Protein AF-A0A351KFX0-F1 (afdb_monomer_lite)

Sequence (46 aa):
SAATTCHWKNHMINIIDTPGHVDFTVEVERSLRVLDGAVAVFCAKG

Foldseek 3Di:
DDWDWDDDPNDIDIDDDQDDDPVRPPSVVVVVVPDPDDDDDDDPDD

pLDDT: mean 77.94, std 11.74, range [55.72, 96.31]

Radius of gyration: 12.76 Å; chains: 1; bounding box: 34×17×32 Å

Secondary structure (DSSP, 8-state):
--EEEEEETTEEEEEEP---SS-HHHHHHHHHTT-S----------

Structure (mmCIF, N/CA/C/O backbone):
data_AF-A0A351KFX0-F1
#
_entry.id   AF-A0A351KFX0-F1
#
loop_
_atom_site.group_PDB
_atom_site.id
_atom_site.type_symbol
_atom_site.label_atom_id
_atom_site.label_alt_id
_atom_site.label_comp_id
_atom_site.label_asym_id
_atom_site.label_entity_id
_atom_site.label_seq_id
_atom_site.pdbx_PDB_ins_code
_atom_site.Cartn_x
_atom_site.Cartn_y
_atom_site.Cartn_z
_atom_site.occupancy
_atom_site.B_iso_or_equiv
_atom_site.auth_seq_id
_atom_site.auth_comp_id
_atom_site.auth_asym_id
_atom_site.auth_atom_id
_atom_site.pdbx_PDB_model_num
ATOM 1 N N . SER A 1 1 ? 8.992 10.286 6.748 1.00 56.31 1 SER A N 1
ATOM 2 C CA . SER A 1 1 ? 7.660 9.676 6.567 1.00 56.31 1 SER A CA 1
ATOM 3 C C . SER A 1 1 ? 6.560 10.653 6.932 1.00 56.31 1 SER A C 1
ATOM 5 O O . SER A 1 1 ? 6.581 11.183 8.039 1.00 56.31 1 SER A O 1
ATOM 7 N N . ALA A 1 2 ? 5.619 10.896 6.020 1.00 67.62 2 ALA A N 1
ATOM 8 C CA . ALA A 1 2 ? 4.372 11.600 6.309 1.00 67.62 2 ALA A CA 1
ATOM 9 C C . ALA A 1 2 ? 3.254 10.553 6.460 1.00 67.62 2 ALA A C 1
ATOM 11 O O . ALA A 1 2 ? 3.089 9.696 5.599 1.00 67.62 2 ALA A O 1
ATOM 12 N N . ALA A 1 3 ? 2.520 10.572 7.571 1.00 80.12 3 ALA A N 1
ATOM 13 C CA . ALA A 1 3 ? 1.348 9.720 7.757 1.00 80.12 3 ALA A CA 1
ATOM 14 C C . ALA A 1 3 ? 0.090 10.581 7.621 1.00 80.12 3 ALA A C 1
ATOM 16 O O . ALA A 1 3 ? 0.002 11.641 8.242 1.00 80.12 3 ALA A O 1
ATOM 17 N N . THR A 1 4 ? -0.870 10.133 6.813 1.00 88.56 4 THR A N 1
ATOM 18 C CA . THR A 1 4 ? -2.173 10.792 6.657 1.00 88.56 4 THR A CA 1
ATOM 19 C C . THR A 1 4 ? -3.262 9.882 7.201 1.00 88.56 4 THR A C 1
ATOM 21 O O . THR A 1 4 ? -3.404 8.747 6.748 1.00 88.56 4 THR A O 1
ATOM 24 N N . THR A 1 5 ? -4.051 10.379 8.149 1.00 93.00 5 THR A N 1
ATOM 25 C CA . THR A 1 5 ? -5.203 9.652 8.696 1.00 93.00 5 THR A CA 1
ATOM 26 C C . THR A 1 5 ? -6.491 10.147 8.048 1.00 93.00 5 THR A C 1
ATOM 28 O O . THR A 1 5 ? -6.719 11.354 7.946 1.00 93.00 5 THR A O 1
ATOM 31 N N . CYS A 1 6 ? -7.355 9.223 7.628 1.00 93.75 6 CYS A N 1
ATOM 32 C CA . CYS A 1 6 ? -8.691 9.533 7.123 1.00 93.75 6 CYS A CA 1
ATOM 33 C C . CYS A 1 6 ? -9.746 8.543 7.641 1.00 93.75 6 CYS A C 1
ATOM 35 O O . CYS A 1 6 ? -9.427 7.457 8.124 1.00 93.75 6 CYS A O 1
ATOM 37 N N . HIS A 1 7 ? -11.021 8.930 7.557 1.00 96.31 7 HIS A N 1
ATOM 38 C CA . HIS A 1 7 ? -12.149 8.104 7.986 1.00 96.31 7 HIS A CA 1
ATOM 39 C C . HIS A 1 7 ? -13.034 7.734 6.796 1.00 96.31 7 HIS A C 1
ATOM 41 O O . HIS A 1 7 ? -13.451 8.605 6.032 1.00 96.31 7 HIS A O 1
ATOM 47 N N . TRP A 1 8 ? -13.373 6.451 6.662 1.00 94.44 8 TRP A N 1
ATOM 48 C CA . TRP A 1 8 ? -14.303 5.968 5.640 1.00 94.44 8 TRP A CA 1
ATOM 49 C C . TRP A 1 8 ? -15.135 4.800 6.168 1.00 94.44 8 TRP A C 1
ATOM 51 O O . TRP A 1 8 ? -14.589 3.858 6.730 1.00 94.44 8 TRP A O 1
ATOM 61 N N . LYS A 1 9 ? -16.464 4.856 5.999 1.00 94.50 9 LYS A N 1
ATOM 62 C CA . LYS A 1 9 ? -17.412 3.812 6.451 1.00 94.50 9 LYS A CA 1
ATOM 63 C C . LYS A 1 9 ? -17.191 3.342 7.901 1.00 94.50 9 LYS A C 1
ATOM 65 O O . LYS A 1 9 ? -17.174 2.150 8.170 1.00 94.50 9 LYS A O 1
ATOM 70 N N . ASN A 1 10 ? -17.031 4.280 8.837 1.00 94.88 10 ASN A N 1
ATOM 71 C CA . ASN A 1 10 ? -16.747 3.988 10.252 1.00 94.88 10 ASN A CA 1
ATOM 72 C C . ASN A 1 10 ? -15.408 3.253 10.504 1.00 94.88 10 ASN A C 1
ATOM 74 O O . ASN A 1 10 ? -15.194 2.713 11.586 1.00 94.88 10 ASN A O 1
ATOM 78 N N . HIS A 1 11 ? -14.491 3.262 9.532 1.00 92.62 11 HIS A N 1
ATOM 79 C CA . HIS A 1 11 ? -13.117 2.787 9.675 1.00 92.62 11 HIS A CA 1
ATOM 80 C C . HIS A 1 11 ? -12.142 3.964 9.692 1.00 92.62 11 HIS A C 1
ATOM 82 O O . HIS A 1 11 ? -12.309 4.931 8.946 1.00 92.62 11 HIS A O 1
ATOM 88 N N . MET A 1 12 ? -11.117 3.868 10.539 1.00 95.19 12 MET A N 1
ATOM 89 C CA . MET A 1 12 ? -9.959 4.760 10.531 1.00 95.19 12 MET A CA 1
ATOM 90 C C . MET A 1 12 ? -8.878 4.138 9.648 1.00 95.19 12 MET A C 1
ATOM 92 O O . MET A 1 12 ? -8.489 2.991 9.862 1.00 95.19 12 MET A O 1
ATOM 96 N N . ILE A 1 13 ? -8.412 4.888 8.657 1.00 92.44 13 ILE A N 1
ATOM 97 C CA . ILE A 1 13 ? -7.423 4.451 7.676 1.00 92.44 13 ILE A CA 1
ATOM 98 C C . ILE A 1 13 ? -6.179 5.314 7.860 1.00 92.44 13 ILE A C 1
ATOM 100 O O . ILE A 1 13 ? -6.256 6.541 7.809 1.00 92.44 13 ILE A O 1
ATOM 104 N N . ASN A 1 14 ? -5.034 4.666 8.061 1.00 88.44 14 ASN A N 1
ATOM 105 C CA . ASN A 1 14 ? -3.735 5.321 8.147 1.00 88.44 14 ASN A CA 1
ATOM 106 C C . ASN A 1 14 ? -2.949 5.034 6.870 1.00 88.44 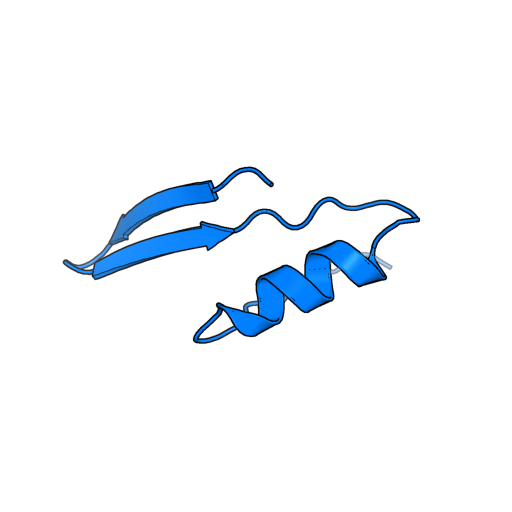14 ASN A C 1
ATOM 108 O O . ASN A 1 14 ? -2.648 3.881 6.568 1.00 88.44 14 ASN A O 1
ATOM 112 N N . ILE A 1 15 ? -2.624 6.084 6.126 1.00 85.25 15 ILE A N 1
ATOM 113 C CA . ILE A 1 15 ? -1.827 6.008 4.905 1.00 85.25 15 ILE A CA 1
ATOM 114 C C . ILE A 1 15 ? -0.406 6.424 5.266 1.00 85.25 15 ILE A C 1
ATOM 116 O O . ILE A 1 15 ? -0.180 7.556 5.695 1.00 85.25 15 ILE A O 1
ATOM 120 N N . ILE A 1 16 ? 0.540 5.502 5.108 1.00 81.44 16 ILE A N 1
ATOM 121 C CA . ILE A 1 16 ? 1.965 5.752 5.325 1.00 81.44 16 ILE A CA 1
ATOM 122 C C . ILE A 1 16 ? 2.585 6.099 3.974 1.00 81.44 16 ILE A C 1
ATOM 124 O O . ILE A 1 16 ? 2.593 5.268 3.069 1.00 81.44 16 ILE A O 1
ATOM 128 N N . ASP A 1 17 ? 3.089 7.322 3.840 1.00 73.75 17 ASP A N 1
ATOM 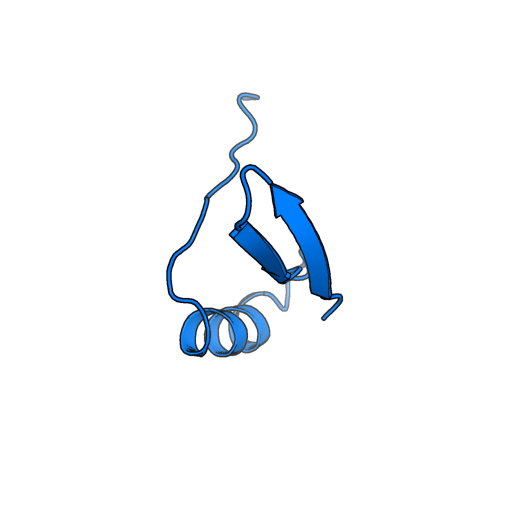129 C CA . ASP A 1 17 ? 3.837 7.739 2.660 1.00 73.75 17 ASP A CA 1
ATOM 130 C C . ASP A 1 17 ? 5.217 7.068 2.642 1.00 73.75 17 ASP A C 1
ATOM 132 O O . ASP A 1 17 ? 5.992 7.180 3.602 1.00 73.75 17 ASP A O 1
ATOM 136 N N . THR A 1 18 ? 5.521 6.373 1.549 1.00 69.31 18 THR A N 1
ATOM 137 C CA . THR A 1 18 ? 6.854 5.834 1.266 1.00 69.31 18 THR A CA 1
ATOM 138 C C . THR A 1 18 ? 7.538 6.776 0.274 1.00 69.31 18 THR A C 1
ATOM 140 O O . THR A 1 18 ? 7.073 6.857 -0.867 1.00 69.31 18 THR A O 1
ATOM 143 N N . PRO A 1 19 ? 8.617 7.489 0.653 1.00 66.06 19 PRO A N 1
ATOM 144 C CA . PRO A 1 19 ? 9.266 8.426 -0.253 1.00 66.06 19 PRO A CA 1
ATOM 145 C C . PRO A 1 19 ? 9.782 7.709 -1.506 1.00 66.06 19 PRO A C 1
ATOM 147 O O . PRO A 1 19 ? 10.401 6.649 -1.426 1.00 66.06 19 PRO A O 1
ATOM 150 N N . GLY A 1 20 ? 9.537 8.297 -2.676 1.00 66.69 20 GLY A N 1
ATOM 151 C CA . GLY A 1 20 ? 10.068 7.803 -3.943 1.00 66.69 20 GLY A CA 1
ATOM 152 C C . GLY A 1 20 ? 11.352 8.529 -4.336 1.0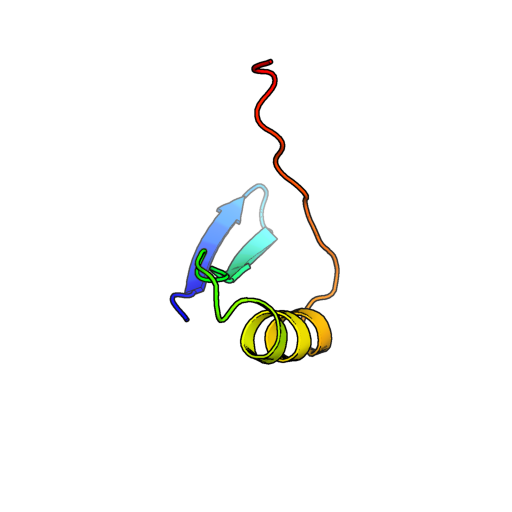0 66.69 20 GLY A C 1
ATOM 153 O O . GLY A 1 20 ? 11.289 9.707 -4.666 1.00 66.69 20 GLY A O 1
ATOM 154 N N . HIS A 1 21 ? 12.490 7.829 -4.329 1.00 67.38 21 HIS A N 1
ATOM 155 C CA . HIS A 1 21 ? 13.749 8.106 -5.049 1.00 67.38 21 HIS A CA 1
ATOM 156 C C . HIS A 1 21 ? 14.752 6.968 -4.733 1.00 67.38 21 HIS A C 1
ATOM 158 O O . HIS A 1 21 ? 14.403 6.054 -3.995 1.00 67.38 21 HIS A O 1
ATOM 164 N N . VAL A 1 22 ? 15.973 7.006 -5.285 1.00 56.84 22 VAL A N 1
ATOM 165 C CA . VAL A 1 22 ? 17.032 5.964 -5.226 1.00 56.84 22 VAL A CA 1
ATOM 166 C C . VAL A 1 22 ? 17.300 5.337 -3.842 1.00 56.84 22 VAL A C 1
ATOM 168 O O . VAL A 1 22 ? 17.698 4.176 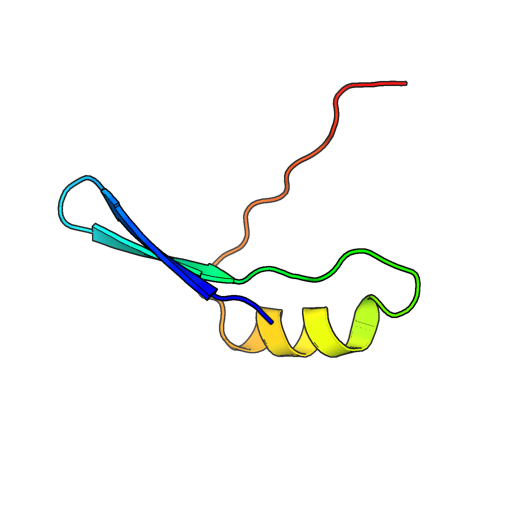-3.787 1.00 56.84 22 VAL A O 1
ATOM 171 N N . ASP A 1 23 ? 16.993 6.015 -2.736 1.00 57.22 23 ASP A N 1
ATOM 172 C CA . ASP A 1 23 ? 17.137 5.496 -1.363 1.00 57.22 23 ASP A CA 1
ATOM 173 C C . ASP A 1 23 ? 15.886 4.735 -0.859 1.00 57.22 23 ASP A C 1
ATOM 175 O O . ASP A 1 23 ? 15.422 4.892 0.269 1.00 57.22 23 ASP A O 1
ATOM 179 N N . PHE A 1 24 ? 15.318 3.893 -1.725 1.00 62.16 24 PHE A N 1
ATOM 180 C CA . PHE A 1 24 ? 13.990 3.279 -1.577 1.00 62.16 24 PHE A CA 1
ATOM 181 C C . PHE A 1 24 ? 13.912 2.111 -0.572 1.00 62.16 24 PHE A C 1
ATOM 183 O O . PHE A 1 24 ? 12.854 1.838 -0.013 1.00 62.16 24 PHE A O 1
ATOM 190 N N . THR A 1 25 ? 14.995 1.376 -0.325 1.00 63.62 25 THR A N 1
ATOM 191 C CA . THR A 1 25 ? 14.902 0.046 0.312 1.00 63.62 25 THR A CA 1
ATOM 192 C C . THR A 1 25 ? 14.752 0.073 1.835 1.00 63.62 25 THR A C 1
ATOM 194 O O . THR A 1 25 ? 13.942 -0.675 2.380 1.00 63.62 25 THR A O 1
ATOM 1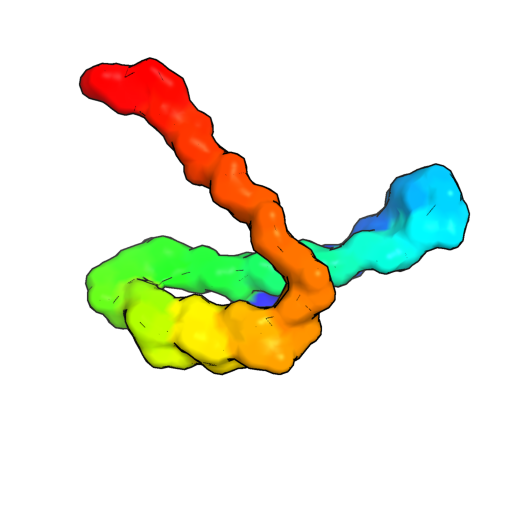97 N N . VAL A 1 26 ? 15.469 0.944 2.551 1.00 67.94 26 VAL A N 1
ATOM 198 C CA . VAL A 1 26 ? 15.499 0.902 4.030 1.00 67.94 26 VAL A CA 1
ATOM 199 C C . VAL A 1 26 ? 14.207 1.433 4.663 1.00 67.94 26 VAL A C 1
ATOM 201 O O . VAL A 1 26 ? 13.722 0.881 5.654 1.00 67.94 26 VAL A O 1
ATOM 204 N N . GLU A 1 27 ? 13.624 2.497 4.112 1.00 68.19 27 GLU A N 1
ATOM 205 C CA . GLU A 1 27 ? 12.405 3.102 4.667 1.00 68.19 27 GLU A CA 1
ATOM 206 C C . GLU A 1 27 ? 11.144 2.302 4.325 1.00 68.19 27 GLU A C 1
ATOM 208 O O . GLU A 1 27 ? 10.233 2.195 5.154 1.00 68.19 27 GLU A O 1
ATOM 213 N N . VAL A 1 28 ? 11.120 1.662 3.153 1.00 70.00 28 VAL A N 1
ATOM 214 C CA . VAL A 1 28 ? 10.042 0.751 2.754 1.00 70.00 28 VAL A CA 1
ATOM 215 C C . VAL A 1 28 ? 10.054 -0.500 3.626 1.00 70.00 28 VAL A C 1
ATOM 217 O O . VAL A 1 28 ? 9.012 -0.852 4.172 1.00 70.00 28 VAL A O 1
ATOM 220 N N . GLU A 1 29 ? 11.210 -1.129 3.862 1.00 73.69 29 GLU A N 1
ATOM 221 C CA . GLU A 1 29 ? 11.289 -2.302 4.748 1.00 73.69 29 GLU A CA 1
ATOM 222 C C . GLU A 1 29 ? 10.819 -2.006 6.177 1.00 73.69 29 GLU A C 1
ATOM 224 O O . GLU A 1 29 ? 10.196 -2.856 6.815 1.00 73.69 29 GLU A O 1
ATOM 229 N N . ARG A 1 30 ? 11.101 -0.808 6.701 1.00 73.62 30 ARG A N 1
ATOM 230 C CA . ARG A 1 30 ? 10.607 -0.391 8.023 1.00 73.62 30 ARG A CA 1
ATOM 231 C C . A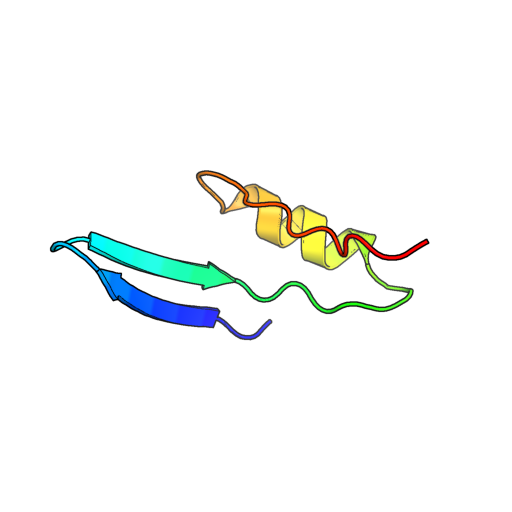RG A 1 30 ? 9.103 -0.148 8.018 1.00 73.62 30 ARG A C 1
ATOM 233 O O . ARG A 1 30 ? 8.430 -0.563 8.957 1.00 73.62 30 ARG A O 1
ATOM 240 N N . SER A 1 31 ? 8.585 0.470 6.960 1.00 70.38 31 SER A N 1
ATOM 241 C CA . SER A 1 31 ? 7.151 0.732 6.803 1.00 70.38 31 SER A CA 1
ATOM 242 C C . SER A 1 31 ? 6.359 -0.570 6.642 1.00 70.38 31 SER A C 1
ATOM 244 O O . SER A 1 31 ? 5.332 -0.742 7.285 1.00 70.38 31 SER A O 1
ATOM 246 N N . LEU A 1 32 ? 6.875 -1.545 5.889 1.00 71.88 32 LEU A N 1
ATOM 247 C CA . LEU A 1 32 ? 6.240 -2.855 5.694 1.00 71.88 32 LEU A CA 1
ATOM 248 C C . LEU A 1 32 ? 6.125 -3.686 6.979 1.00 71.88 32 LEU A C 1
ATOM 250 O O . LEU A 1 32 ? 5.230 -4.517 7.082 1.00 71.88 32 LEU A O 1
ATOM 254 N N . ARG A 1 33 ? 6.990 -3.464 7.978 1.00 78.19 33 ARG A N 1
ATOM 255 C CA . ARG A 1 33 ? 6.937 -4.201 9.256 1.00 78.19 33 ARG A CA 1
ATOM 256 C C . ARG A 1 33 ? 5.764 -3.808 10.150 1.00 78.19 33 ARG A C 1
ATOM 258 O O . ARG A 1 33 ? 5.451 -4.556 11.070 1.00 78.19 33 ARG A O 1
ATOM 265 N N . VAL A 1 34 ? 5.159 -2.645 9.920 1.00 74.69 34 VAL A N 1
ATOM 266 C CA . VAL A 1 34 ? 4.059 -2.112 10.741 1.00 74.69 34 VAL A CA 1
ATOM 267 C C . VAL A 1 34 ? 2.721 -2.082 9.996 1.00 74.69 34 VAL A C 1
ATOM 269 O O . VAL A 1 34 ? 1.744 -1.571 10.532 1.00 74.69 34 VAL A O 1
ATOM 272 N N . LEU A 1 35 ? 2.675 -2.598 8.764 1.00 75.81 35 LEU A N 1
ATOM 273 C CA . LEU A 1 35 ? 1.487 -2.590 7.916 1.00 75.81 35 LEU A CA 1
ATOM 274 C C . LEU A 1 35 ? 0.739 -3.924 7.993 1.00 75.81 35 LEU A C 1
ATOM 276 O O . LEU A 1 35 ? 1.327 -4.986 7.810 1.00 75.81 35 LEU A O 1
ATOM 280 N N . ASP A 1 36 ? -0.581 -3.850 8.161 1.00 82.50 36 ASP A N 1
ATOM 281 C CA . ASP A 1 36 ? -1.481 -5.009 8.066 1.00 82.50 36 ASP A CA 1
ATOM 282 C C . ASP A 1 36 ? -1.767 -5.422 6.604 1.00 82.50 36 ASP A C 1
ATOM 284 O O . ASP A 1 36 ? -2.272 -6.511 6.337 1.00 82.50 36 ASP A O 1
ATOM 288 N N . GLY A 1 37 ? -1.457 -4.553 5.635 1.00 79.88 37 GLY A N 1
ATOM 289 C CA . GLY A 1 37 ? -1.670 -4.787 4.207 1.00 79.88 37 GLY A CA 1
ATOM 290 C C . GLY A 1 37 ? -1.087 -3.673 3.333 1.00 79.88 37 GLY A C 1
ATOM 291 O O . GLY A 1 37 ? -0.743 -2.600 3.827 1.00 79.88 37 GLY A O 1
ATOM 292 N N . ALA A 1 38 ? -0.971 -3.924 2.026 1.00 81.69 38 ALA A N 1
ATOM 293 C CA . ALA A 1 38 ? -0.396 -2.983 1.063 1.00 81.69 38 ALA A CA 1
ATOM 294 C C . ALA A 1 38 ? -1.279 -2.827 -0.184 1.00 81.69 38 ALA A C 1
ATOM 296 O O . ALA A 1 38 ? -1.888 -3.788 -0.655 1.00 81.69 38 ALA A O 1
ATOM 297 N N . VAL A 1 39 ? -1.311 -1.613 -0.739 1.00 83.56 39 VAL A N 1
ATOM 298 C CA . VAL A 1 39 ? -1.968 -1.292 -2.014 1.00 83.56 39 VAL A CA 1
ATOM 299 C C . VAL A 1 39 ? -0.905 -0.781 -2.979 1.00 83.56 39 VAL A C 1
ATOM 301 O O . VAL A 1 39 ? -0.250 0.220 -2.701 1.00 83.56 39 VAL A O 1
ATOM 304 N N . ALA A 1 40 ? -0.737 -1.459 -4.114 1.00 83.50 40 ALA A N 1
ATOM 305 C CA . ALA A 1 40 ? 0.190 -1.039 -5.159 1.00 83.50 40 ALA A CA 1
ATOM 306 C C . ALA A 1 40 ? -0.542 -0.209 -6.223 1.00 83.50 40 ALA A C 1
ATOM 308 O O . ALA A 1 40 ? -1.538 -0.656 -6.794 1.00 83.50 40 ALA A O 1
ATOM 309 N N . VAL A 1 41 ? -0.038 0.996 -6.493 1.00 84.56 41 VAL A N 1
ATOM 310 C CA . VAL A 1 41 ? -0.563 1.894 -7.528 1.00 84.56 41 VAL A CA 1
ATOM 311 C C . VAL A 1 41 ? 0.405 1.893 -8.703 1.00 84.56 41 VAL A C 1
ATOM 313 O O . VAL A 1 41 ? 1.554 2.306 -8.568 1.00 84.56 41 VAL A O 1
ATOM 316 N N . PHE A 1 42 ? -0.063 1.436 -9.861 1.00 83.94 42 PHE A N 1
ATOM 317 C CA . PHE A 1 42 ? 0.714 1.419 -11.097 1.00 83.94 42 PHE A CA 1
ATOM 318 C C . PHE A 1 42 ? 0.176 2.470 -12.064 1.00 83.94 42 PHE A C 1
ATOM 320 O O . PHE A 1 42 ? -1.036 2.619 -12.229 1.00 83.94 42 PHE A O 1
ATOM 327 N N . CYS A 1 43 ? 1.077 3.184 -12.733 1.00 87.12 43 CYS A N 1
ATOM 328 C CA . CYS A 1 43 ? 0.699 4.005 -13.874 1.00 87.12 43 CYS A CA 1
ATOM 329 C C . CYS A 1 43 ? 0.481 3.096 -15.091 1.00 87.12 43 CYS A C 1
ATOM 331 O O . CYS A 1 43 ? 1.300 2.225 -15.364 1.00 87.12 43 CYS A O 1
ATOM 333 N N . ALA A 1 44 ? -0.596 3.315 -15.845 1.00 88.31 44 ALA A N 1
ATOM 334 C CA . ALA A 1 44 ? -0.918 2.524 -17.037 1.00 88.31 44 ALA A CA 1
ATOM 335 C C . ALA A 1 44 ? -0.074 2.888 -18.277 1.00 88.31 44 ALA A C 1
ATOM 337 O O . ALA A 1 44 ? -0.311 2.357 -19.360 1.00 88.31 44 ALA A O 1
ATOM 338 N N . LYS A 1 45 ? 0.854 3.843 -18.159 1.00 72.19 45 LYS A N 1
ATOM 339 C CA . LYS A 1 45 ? 1.554 4.408 -19.311 1.00 72.19 45 LYS A CA 1
ATOM 340 C C . LYS A 1 45 ? 2.760 3.548 -19.705 1.00 72.19 45 LYS A C 1
ATOM 342 O O . LYS A 1 45 ? 3.583 3.235 -18.849 1.00 72.19 45 LYS A O 1
ATOM 347 N N . GLY A 1 46 ? 2.833 3.211 -20.995 1.00 55.72 46 GLY A N 1
ATOM 348 C CA . GLY A 1 46 ? 4.053 2.763 -21.673 1.00 55.72 46 GLY A CA 1
ATOM 349 C C . GLY A 1 46 ? 4.997 3.918 -21.973 1.00 55.72 46 GLY A C 1
ATOM 350 O O . GLY A 1 46 ? 4.498 5.056 -22.159 1.00 55.72 46 GLY A O 1
#